Protein AF-A0A964HEL8-F1 (afdb_monomer_lite)

Secondary structure (DSSP, 8-state):
-----EEEEEEEEEEE-TTS-EEEEEEEEEEETTS-EEEEEEETTEEEEE-SSTTHHHHHHHHHHHHHHHHHS--PPPP---

Structure (mmCIF, N/CA/C/O backbone):
data_AF-A0A964HEL8-F1
#
_entry.id   AF-A0A964HEL8-F1
#
loop_
_atom_site.group_PDB
_atom_site.id
_atom_site.type_symbol
_atom_site.label_atom_id
_atom_site.label_alt_id
_atom_site.label_comp_id
_atom_site.label_asym_id
_atom_site.label_entity_id
_atom_site.label_seq_id
_atom_site.pdbx_PDB_ins_code
_atom_site.Cartn_x
_atom_site.Cartn_y
_atom_site.Cartn_z
_atom_site.occupancy
_atom_site.B_iso_or_equiv
_atom_site.auth_seq_id
_atom_site.auth_comp_id
_atom_site.auth_asym_id
_atom_site.auth_atom_id
_atom_site.pdbx_PDB_model_num
ATOM 1 N N . MET A 1 1 ? 23.027 21.669 -14.844 1.00 47.31 1 MET A N 1
ATOM 2 C CA . MET A 1 1 ? 22.359 20.562 -14.127 1.00 47.31 1 MET A CA 1
ATOM 3 C C . MET A 1 1 ? 21.301 20.008 -15.058 1.00 47.31 1 MET A C 1
ATOM 5 O O . MET A 1 1 ? 20.573 20.809 -15.621 1.00 47.31 1 MET A O 1
ATOM 9 N N . LYS A 1 2 ? 21.269 18.695 -15.317 1.00 52.00 2 LYS A N 1
ATOM 10 C CA . LYS A 1 2 ? 20.1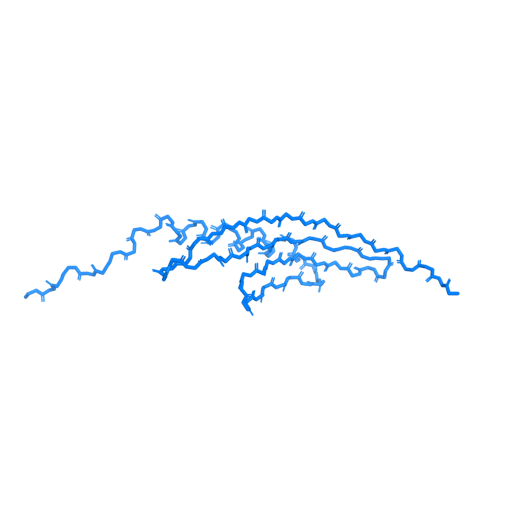11 18.097 -15.996 1.00 52.00 2 LYS A CA 1
ATOM 11 C C . LYS A 1 2 ? 18.983 18.081 -14.972 1.00 52.00 2 LYS A C 1
ATOM 13 O O . LYS A 1 2 ? 19.154 17.450 -13.932 1.00 52.00 2 LYS A O 1
ATOM 18 N N . ASP A 1 3 ? 17.892 18.783 -15.241 1.00 54.88 3 ASP A N 1
ATOM 19 C CA . ASP A 1 3 ? 16.691 18.674 -14.422 1.00 54.88 3 ASP A CA 1
ATOM 20 C C . ASP A 1 3 ? 16.217 17.223 -14.481 1.00 54.88 3 ASP A C 1
ATOM 22 O O . ASP A 1 3 ? 15.880 16.689 -15.542 1.00 54.88 3 ASP A O 1
ATOM 26 N N . PHE A 1 4 ? 16.284 16.538 -13.345 1.00 62.84 4 PHE A N 1
ATOM 27 C CA . PHE A 1 4 ? 15.827 15.164 -13.252 1.00 62.84 4 PHE A CA 1
ATOM 28 C C . PHE A 1 4 ? 14.303 15.176 -13.286 1.00 62.84 4 PHE A C 1
ATOM 30 O O . PHE A 1 4 ? 13.654 15.558 -12.315 1.00 62.84 4 PHE A O 1
ATOM 37 N N . LEU A 1 5 ? 13.722 14.742 -14.407 1.00 82.19 5 LEU A N 1
ATOM 38 C CA . LEU A 1 5 ? 12.278 14.562 -14.494 1.00 82.19 5 LEU A CA 1
ATOM 39 C C . LEU A 1 5 ? 11.863 13.472 -13.498 1.00 82.19 5 LEU A C 1
ATOM 41 O O . LEU A 1 5 ? 12.321 12.326 -13.593 1.00 82.19 5 LEU A O 1
ATOM 45 N N . TYR A 1 6 ? 11.012 13.852 -12.553 1.00 87.62 6 TYR A N 1
ATOM 46 C CA . TYR A 1 6 ? 10.458 13.010 -11.504 1.00 87.62 6 TYR A CA 1
ATOM 47 C C . TYR A 1 6 ? 8.947 13.229 -11.462 1.00 87.62 6 TYR A C 1
ATOM 49 O O . TYR A 1 6 ? 8.483 14.367 -11.525 1.00 87.62 6 TYR A O 1
ATOM 57 N N . ARG A 1 7 ? 8.173 12.144 -11.378 1.00 92.62 7 ARG A N 1
ATOM 58 C CA . ARG A 1 7 ? 6.718 12.209 -11.232 1.00 92.62 7 ARG A CA 1
ATOM 59 C C . ARG A 1 7 ? 6.258 11.229 -10.166 1.00 92.62 7 ARG A C 1
ATOM 61 O O . ARG A 1 7 ? 6.541 10.033 -10.270 1.00 92.62 7 ARG A O 1
ATOM 68 N N . THR A 1 8 ? 5.468 11.748 -9.235 1.00 94.38 8 THR A N 1
ATOM 69 C CA . THR A 1 8 ? 4.743 10.963 -8.239 1.00 94.38 8 THR A CA 1
ATOM 70 C C . THR A 1 8 ? 3.257 11.227 -8.374 1.00 94.38 8 THR A C 1
ATOM 72 O O . THR A 1 8 ? 2.839 12.363 -8.588 1.00 94.38 8 THR A O 1
ATOM 75 N N . ILE A 1 9 ? 2.478 10.155 -8.310 1.00 95.88 9 ILE A N 1
ATOM 76 C CA . ILE A 1 9 ? 1.046 10.216 -8.022 1.00 95.88 9 ILE A CA 1
ATOM 77 C C . ILE A 1 9 ? 0.842 9.628 -6.632 1.00 95.88 9 ILE A C 1
ATOM 79 O O . ILE A 1 9 ? 1.549 8.684 -6.265 1.00 95.88 9 ILE A O 1
ATOM 83 N N . SER A 1 10 ? -0.091 10.184 -5.876 1.00 96.56 10 SER A N 1
ATOM 84 C CA . SER A 1 10 ? -0.403 9.729 -4.529 1.00 96.56 10 SER A CA 1
ATOM 85 C C . SER A 1 10 ? -1.879 9.920 -4.229 1.00 96.56 10 SER A C 1
ATOM 87 O O . SER A 1 10 ? -2.488 10.862 -4.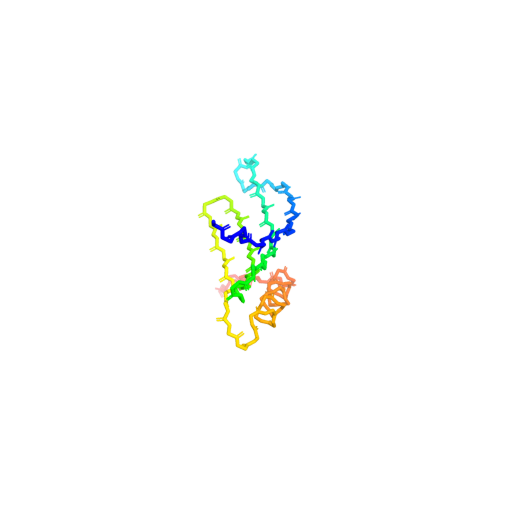728 1.00 96.56 10 SER A O 1
ATOM 89 N N . GLU A 1 11 ? -2.409 9.032 -3.403 1.00 97.25 11 GLU A N 1
ATOM 90 C CA . GLU A 1 11 ? -3.744 9.114 -2.818 1.00 97.25 11 GLU A CA 1
ATOM 91 C C . GLU A 1 11 ? -3.610 8.974 -1.301 1.00 97.25 11 GLU A C 1
ATOM 93 O O . GLU A 1 11 ? -2.720 8.268 -0.814 1.00 97.25 11 GLU A O 1
ATOM 98 N N . GLU A 1 12 ? -4.486 9.647 -0.562 1.00 96.44 12 GLU A N 1
ATOM 99 C CA . GLU A 1 12 ? -4.485 9.655 0.900 1.00 96.44 12 GLU A CA 1
ATOM 100 C C . GLU A 1 12 ? -5.873 9.315 1.443 1.00 96.44 12 GLU A C 1
ATOM 102 O O . GLU A 1 12 ? -6.896 9.715 0.887 1.00 96.44 12 GLU A O 1
ATOM 107 N N . ALA A 1 13 ? -5.893 8.596 2.560 1.00 95.62 13 ALA A N 1
ATOM 108 C CA . ALA A 1 13 ? -7.079 8.306 3.346 1.00 95.62 13 ALA A CA 1
ATOM 109 C C . ALA A 1 13 ? -6.773 8.497 4.836 1.00 95.62 13 ALA A C 1
ATOM 111 O O . ALA A 1 13 ? -5.623 8.408 5.273 1.00 95.62 13 ALA A O 1
ATOM 112 N N . GLU A 1 14 ? -7.812 8.741 5.626 1.00 94.56 14 GLU A N 1
ATOM 113 C CA . GLU A 1 14 ? -7.729 8.774 7.084 1.00 94.56 14 GLU A CA 1
ATOM 114 C C . GLU A 1 14 ? -8.539 7.608 7.647 1.00 94.56 14 GLU A C 1
ATOM 116 O O . GLU A 1 14 ? -9.666 7.359 7.217 1.00 94.56 14 GLU A O 1
ATOM 121 N N . VAL A 1 15 ? -7.943 6.879 8.585 1.00 91.56 15 VAL A N 1
ATOM 122 C CA . VAL A 1 15 ? -8.581 5.784 9.320 1.00 91.56 15 VAL A CA 1
ATOM 123 C C . VAL A 1 15 ? -8.425 6.028 10.814 1.00 91.56 15 VAL A C 1
ATOM 125 O O . VAL A 1 15 ? -7.532 6.756 11.240 1.00 91.56 15 VAL A O 1
ATOM 128 N N . THR A 1 16 ? -9.290 5.430 11.620 1.00 93.19 16 THR A N 1
ATOM 129 C CA . THR A 1 16 ? -9.183 5.480 13.081 1.00 93.19 16 THR A CA 1
ATOM 130 C C . THR A 1 16 ? -8.563 4.178 13.577 1.00 93.19 16 THR A C 1
ATOM 132 O O . THR A 1 16 ? -8.986 3.108 13.138 1.00 93.19 16 THR A O 1
ATOM 135 N N . ASP A 1 17 ? -7.552 4.259 14.444 1.00 88.12 17 ASP A N 1
ATOM 136 C CA . ASP A 1 17 ? -6.975 3.075 15.090 1.00 88.12 17 ASP A CA 1
ATOM 137 C C . ASP A 1 17 ? -7.880 2.521 16.208 1.00 88.12 17 ASP A C 1
ATOM 139 O O . ASP A 1 17 ? -8.939 3.073 16.519 1.00 88.12 17 ASP A O 1
ATOM 143 N N . GLU A 1 18 ? -7.471 1.404 16.812 1.00 86.94 18 GLU A N 1
ATOM 144 C CA . GLU A 1 18 ? -8.216 0.743 17.895 1.00 86.94 18 GLU A CA 1
ATOM 145 C C . GLU A 1 18 ? -8.368 1.626 19.150 1.00 86.94 18 GLU A C 1
ATOM 147 O O . GLU A 1 18 ? -9.303 1.433 19.928 1.00 86.94 18 GLU A O 1
ATOM 152 N N . ASP A 1 19 ? -7.494 2.622 19.313 1.00 91.69 19 ASP A N 1
ATOM 153 C CA . ASP A 1 19 ? -7.481 3.570 20.428 1.00 91.69 19 ASP A CA 1
ATOM 154 C C . ASP A 1 19 ? -8.273 4.860 20.124 1.00 91.69 19 ASP A C 1
ATOM 156 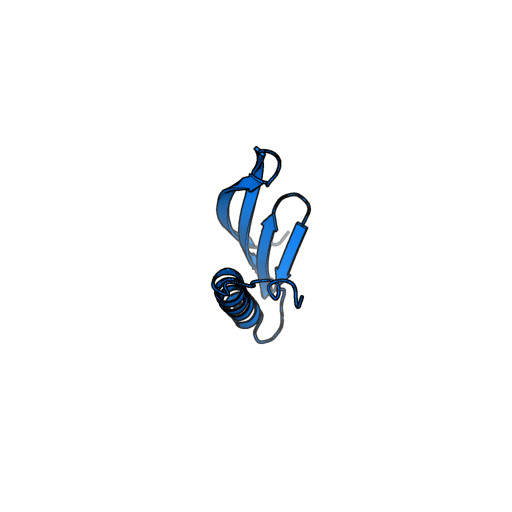O O . ASP A 1 19 ? -8.379 5.747 20.976 1.00 91.69 19 ASP A O 1
ATOM 160 N N . GLY A 1 20 ? -8.856 4.988 18.927 1.00 91.38 20 GLY A N 1
ATOM 161 C CA . GLY A 1 20 ? -9.634 6.159 18.523 1.00 91.38 20 GLY A CA 1
ATOM 162 C C . GLY A 1 20 ? -8.812 7.303 17.914 1.00 91.38 20 GLY A C 1
ATOM 163 O O . GLY A 1 20 ? -9.366 8.376 17.663 1.00 91.38 20 GLY A O 1
ATOM 164 N N . ASN A 1 21 ? -7.515 7.115 17.661 1.00 91.56 21 ASN A N 1
ATOM 165 C CA . ASN A 1 21 ? -6.665 8.141 17.058 1.00 91.56 21 ASN A CA 1
ATOM 166 C C . ASN A 1 21 ? -6.778 8.131 15.531 1.00 91.56 21 ASN A C 1
ATOM 168 O O . ASN A 1 21 ? -6.853 7.080 14.895 1.00 91.56 21 ASN A O 1
ATOM 172 N N . ALA A 1 22 ? -6.726 9.318 14.925 1.00 92.00 22 ALA A N 1
ATOM 173 C CA . ALA A 1 22 ? -6.659 9.456 13.475 1.00 92.00 22 ALA A CA 1
ATOM 174 C C . ALA A 1 22 ? -5.270 9.052 12.950 1.00 92.00 22 ALA A C 1
ATOM 176 O O . ALA A 1 22 ? -4.246 9.624 13.334 1.00 92.00 22 ALA A O 1
ATOM 177 N N . VAL A 1 23 ? -5.248 8.096 12.026 1.00 92.44 23 VAL A N 1
ATOM 178 C CA . VAL A 1 23 ? -4.064 7.627 11.311 1.00 92.44 23 VAL A CA 1
ATOM 179 C C . VAL A 1 23 ? -4.227 7.952 9.834 1.00 92.44 23 VAL A C 1
ATOM 181 O O . VAL A 1 23 ? -5.178 7.529 9.178 1.00 92.44 23 VAL A O 1
ATOM 184 N N . LYS A 1 24 ?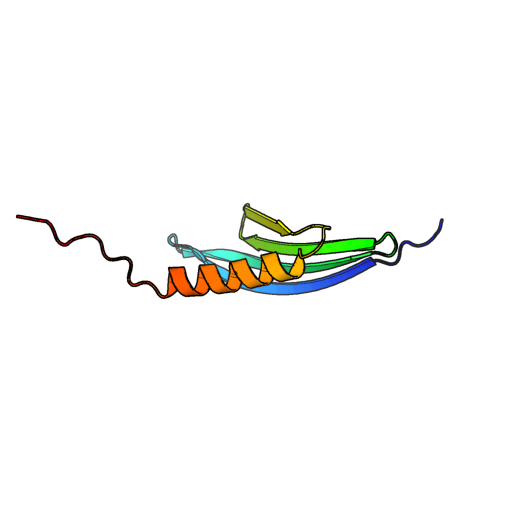 -3.259 8.687 9.288 1.00 94.25 24 LYS A N 1
ATOM 185 C CA . LYS A 1 24 ? -3.177 8.912 7.846 1.00 94.25 24 LYS A CA 1
ATOM 186 C C . LYS A 1 24 ? -2.532 7.719 7.164 1.00 94.25 24 LYS A C 1
ATOM 188 O O . LYS A 1 24 ? -1.487 7.231 7.602 1.00 94.25 24 LYS A O 1
ATOM 193 N N . VAL A 1 25 ? -3.151 7.303 6.070 1.00 95.19 25 VAL A N 1
ATOM 194 C CA . VAL A 1 25 ? -2.651 6.283 5.161 1.00 95.19 25 VAL A CA 1
ATOM 195 C C . VAL A 1 25 ? -2.440 6.939 3.808 1.00 95.19 25 VAL A C 1
ATOM 197 O O . VAL A 1 25 ? -3.348 7.574 3.279 1.00 95.19 25 VAL A O 1
ATOM 200 N N . SER A 1 26 ? -1.250 6.793 3.238 1.00 96.25 26 SER A N 1
ATOM 201 C CA . SER A 1 26 ? -0.953 7.285 1.894 1.00 96.25 26 SER A CA 1
ATOM 202 C C . SER A 1 26 ? -0.425 6.158 1.026 1.00 96.25 26 SER A C 1
ATOM 204 O O . SER A 1 26 ? 0.348 5.317 1.482 1.00 96.25 26 SER A O 1
ATOM 206 N N . ALA A 1 27 ? -0.841 6.131 -0.233 1.00 96.12 27 ALA A N 1
ATOM 207 C CA . ALA A 1 27 ? -0.297 5.242 -1.246 1.00 96.12 27 ALA A CA 1
ATOM 208 C C . ALA A 1 27 ? 0.288 6.084 -2.374 1.00 96.12 27 ALA A C 1
ATOM 210 O O . ALA A 1 27 ? -0.306 7.081 -2.784 1.00 96.12 27 ALA A O 1
ATOM 211 N N . TRP A 1 28 ? 1.446 5.693 -2.901 1.00 95.44 28 TRP A N 1
ATOM 212 C CA . TRP A 1 28 ? 2.109 6.439 -3.968 1.00 95.44 28 TRP A CA 1
ATOM 213 C C . TRP A 1 28 ? 2.694 5.537 -5.041 1.00 95.44 28 TRP A C 1
ATOM 215 O O . TRP A 1 28 ? 3.014 4.363 -4.839 1.00 95.44 28 TRP A O 1
ATOM 225 N N . ARG A 1 29 ? 2.905 6.149 -6.205 1.00 94.00 29 ARG A N 1
ATOM 226 C CA . ARG A 1 29 ? 3.695 5.593 -7.295 1.00 94.00 29 ARG A CA 1
ATOM 227 C C . ARG A 1 29 ? 4.643 6.647 -7.826 1.00 94.00 29 ARG A C 1
ATOM 229 O O . ARG A 1 29 ? 4.214 7.708 -8.272 1.00 94.00 29 ARG A O 1
ATOM 236 N N . THR A 1 30 ? 5.916 6.287 -7.873 1.00 92.56 30 THR A N 1
ATOM 237 C CA . THR A 1 30 ? 7.014 7.158 -8.282 1.00 92.56 30 THR A CA 1
ATOM 238 C C . THR A 1 30 ? 7.674 6.635 -9.551 1.00 92.56 30 THR A C 1
ATOM 240 O O . THR A 1 30 ? 7.934 5.436 -9.679 1.00 92.56 30 THR A O 1
ATOM 243 N N . ARG A 1 31 ? 8.007 7.536 -10.482 1.00 91.62 31 ARG A N 1
ATOM 244 C CA . ARG A 1 31 ? 8.886 7.262 -11.629 1.00 91.62 31 ARG A CA 1
ATOM 245 C C . ARG A 1 31 ? 9.871 8.408 -11.835 1.00 91.62 31 ARG A C 1
ATOM 247 O O . ARG A 1 31 ? 9.471 9.570 -11.799 1.00 91.62 31 ARG A O 1
ATOM 254 N N . ASN A 1 32 ? 11.135 8.093 -12.113 1.00 90.31 32 ASN A N 1
ATOM 255 C CA . ASN A 1 32 ? 12.127 9.096 -12.504 1.00 90.31 32 ASN A CA 1
ATOM 256 C C . ASN A 1 32 ? 12.825 8.765 -13.833 1.00 90.31 32 ASN A C 1
ATOM 258 O O . ASN A 1 32 ? 12.773 7.642 -14.337 1.00 90.31 32 ASN A O 1
ATOM 262 N N . SER A 1 33 ? 13.485 9.776 -14.397 1.00 87.38 33 SER A N 1
ATOM 263 C CA . SER A 1 33 ? 14.241 9.701 -15.657 1.00 87.38 33 SER A CA 1
ATOM 264 C C . SER A 1 33 ? 15.466 8.774 -15.621 1.00 87.38 33 SER A C 1
ATOM 266 O O . SER A 1 33 ? 15.929 8.364 -16.681 1.00 87.38 33 SER A O 1
ATOM 268 N N . ASN A 1 34 ? 15.941 8.370 -14.437 1.00 85.12 34 ASN A N 1
ATOM 269 C CA . ASN A 1 34 ? 17.030 7.397 -14.259 1.00 85.12 34 ASN A CA 1
ATOM 270 C C . ASN A 1 34 ? 16.526 5.944 -14.226 1.00 85.12 34 ASN A C 1
ATOM 272 O O . ASN A 1 34 ? 17.270 5.030 -13.881 1.00 85.12 34 ASN A O 1
ATOM 276 N N . GLY A 1 35 ? 15.248 5.728 -14.542 1.00 83.94 35 GLY A N 1
ATOM 277 C CA . GLY A 1 35 ? 14.636 4.409 -14.553 1.00 83.94 35 GLY A CA 1
ATOM 278 C C . GLY A 1 35 ? 14.118 3.950 -13.195 1.00 83.94 35 GLY A C 1
ATOM 279 O O . GLY A 1 35 ? 13.436 2.935 -13.173 1.00 83.94 35 GLY A O 1
ATOM 280 N N . HIS A 1 36 ? 14.339 4.689 -12.100 1.00 87.44 36 HIS A N 1
ATOM 281 C CA . HIS A 1 36 ? 13.786 4.338 -10.790 1.00 87.44 36 HIS A CA 1
ATOM 282 C C . HIS A 1 36 ? 12.259 4.329 -10.842 1.00 87.44 36 HIS A C 1
ATOM 284 O O . HIS A 1 36 ? 11.622 5.271 -11.332 1.00 87.44 36 HIS A O 1
ATOM 290 N N . ARG A 1 37 ? 11.675 3.265 -10.296 1.00 90.25 37 ARG A N 1
ATOM 291 C CA . ARG A 1 37 ? 10.234 3.067 -10.183 1.00 90.25 37 ARG A CA 1
ATOM 292 C C . ARG A 1 37 ? 9.945 2.498 -8.807 1.00 90.25 37 ARG A C 1
ATOM 294 O O . ARG A 1 37 ? 10.622 1.557 -8.400 1.00 90.25 37 ARG A O 1
ATOM 301 N N . SER A 1 38 ? 8.944 3.045 -8.130 1.00 92.75 38 SER A N 1
ATOM 302 C CA . SER A 1 38 ? 8.443 2.442 -6.900 1.00 92.75 38 SER A CA 1
ATOM 303 C C . SER A 1 38 ? 6.939 2.598 -6.735 1.00 92.75 38 SER A C 1
ATOM 305 O O . SER A 1 38 ? 6.328 3.516 -7.293 1.00 92.75 38 SER A O 1
ATOM 307 N N . ILE A 1 39 ? 6.346 1.650 -6.015 1.00 95.06 39 ILE A N 1
ATOM 308 C CA . ILE A 1 39 ? 4.982 1.705 -5.482 1.00 95.06 39 ILE A CA 1
ATOM 309 C C . ILE A 1 39 ? 5.108 1.479 -3.982 1.00 95.06 39 ILE A C 1
ATOM 311 O O . ILE A 1 39 ? 5.860 0.599 -3.567 1.00 95.06 39 ILE A O 1
ATOM 315 N N . GLY A 1 40 ? 4.399 2.253 -3.174 1.00 94.75 40 GLY A N 1
ATOM 316 C CA . GLY A 1 40 ? 4.442 2.073 -1.732 1.00 94.75 40 GLY A CA 1
ATOM 317 C C . GLY A 1 40 ? 3.181 2.539 -1.035 1.00 94.75 40 GLY A C 1
ATOM 318 O O . GLY A 1 40 ? 2.338 3.212 -1.632 1.00 94.75 40 GLY A O 1
ATOM 319 N N . VAL A 1 41 ? 3.078 2.133 0.225 1.00 95.19 41 VAL A N 1
ATOM 320 C CA . VAL A 1 41 ? 2.044 2.550 1.166 1.00 95.19 41 VAL A CA 1
ATOM 321 C C . VAL A 1 41 ? 2.697 2.893 2.505 1.00 95.19 41 VAL A C 1
ATOM 323 O O . VAL A 1 41 ? 3.645 2.229 2.937 1.00 95.19 41 VAL A O 1
ATOM 326 N N . GLU A 1 42 ? 2.204 3.943 3.148 1.00 95.00 42 GLU A N 1
ATOM 327 C CA . GLU A 1 42 ? 2.634 4.422 4.459 1.00 95.00 42 GLU A CA 1
ATOM 328 C C . GLU A 1 42 ? 1.410 4.577 5.352 1.00 95.00 42 GLU A C 1
ATOM 330 O O . GLU A 1 42 ? 0.382 5.092 4.919 1.00 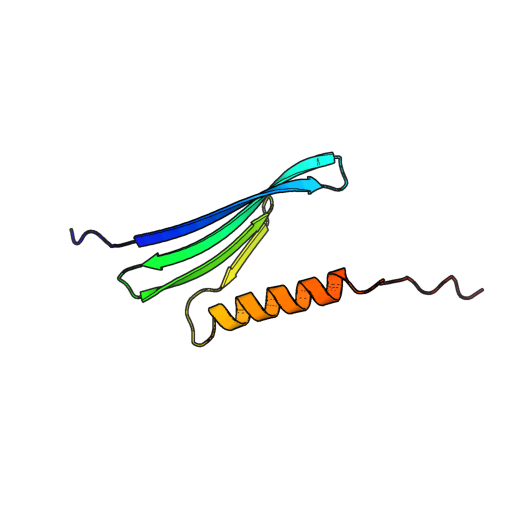95.00 42 GLU A O 1
ATOM 335 N N . PHE A 1 43 ? 1.527 4.105 6.588 1.00 90.94 43 PHE A N 1
ATOM 336 C CA . PHE A 1 43 ? 0.486 4.152 7.606 1.00 90.94 43 PHE A CA 1
ATOM 337 C C . PHE A 1 43 ? 1.153 4.393 8.961 1.00 90.94 43 PHE A C 1
ATOM 339 O O . PHE A 1 43 ? 1.910 3.563 9.473 1.00 90.94 43 PHE A O 1
ATOM 346 N N . GLY A 1 44 ? 0.934 5.580 9.528 1.00 84.00 44 GLY A N 1
ATOM 347 C CA . GLY A 1 44 ? 1.636 6.012 10.738 1.00 84.00 44 GLY A CA 1
ATOM 348 C C . GLY A 1 44 ? 3.162 6.003 10.562 1.00 84.00 44 GLY A C 1
ATOM 349 O O . GLY A 1 44 ? 3.707 6.783 9.791 1.00 84.00 44 GLY A O 1
ATOM 350 N N . LYS A 1 45 ? 3.865 5.135 11.303 1.00 84.44 45 LYS A N 1
ATOM 351 C CA . LYS A 1 45 ? 5.336 4.974 11.222 1.00 84.44 45 LYS A CA 1
ATOM 352 C C . LYS A 1 45 ? 5.779 3.821 10.316 1.00 84.44 45 LYS A C 1
ATOM 354 O O . LYS A 1 45 ? 6.978 3.589 10.171 1.00 84.44 45 LYS A O 1
ATOM 359 N N . GLN A 1 46 ? 4.837 3.053 9.778 1.00 91.00 46 GLN A N 1
ATOM 360 C CA . GLN A 1 46 ? 5.117 1.868 8.979 1.00 91.00 46 GLN A CA 1
ATOM 361 C C . GLN A 1 46 ? 5.074 2.214 7.495 1.00 91.00 46 GLN A C 1
ATOM 363 O O . GLN A 1 46 ? 4.230 2.984 7.041 1.00 91.00 46 GLN A O 1
ATOM 368 N N . ARG A 1 47 ? 6.001 1.625 6.740 1.00 93.62 47 ARG A N 1
ATOM 369 C CA . ARG A 1 47 ? 6.137 1.834 5.303 1.00 93.62 47 ARG A CA 1
ATOM 370 C C . ARG A 1 47 ? 6.478 0.527 4.615 1.00 93.62 47 ARG A C 1
ATOM 372 O O . ARG A 1 47 ? 7.400 -0.173 5.027 1.00 93.62 47 ARG A O 1
ATOM 379 N N . ILE A 1 48 ? 5.758 0.245 3.537 1.00 92.44 48 ILE A N 1
ATOM 380 C CA . ILE A 1 48 ? 6.033 -0.864 2.627 1.00 92.44 48 ILE A CA 1
ATOM 381 C C . ILE A 1 48 ? 6.317 -0.255 1.258 1.00 92.44 48 ILE A C 1
ATOM 383 O O . ILE A 1 48 ? 5.518 0.526 0.744 1.00 92.44 48 ILE A O 1
ATOM 387 N N . GLU A 1 49 ? 7.461 -0.593 0.668 1.00 93.12 49 GLU A N 1
ATOM 388 C CA . GLU A 1 49 ? 7.860 -0.083 -0.642 1.00 93.12 49 GLU A CA 1
ATOM 389 C C . GLU A 1 49 ? 8.361 -1.210 -1.545 1.00 93.12 49 GLU A C 1
ATOM 391 O O . GLU A 1 49 ? 9.213 -2.009 -1.163 1.00 93.12 49 GLU A O 1
ATOM 396 N N . PHE A 1 50 ? 7.853 -1.227 -2.775 1.00 92.00 50 PHE A N 1
ATOM 397 C CA . PHE A 1 50 ? 8.278 -2.107 -3.854 1.00 92.00 50 PHE A CA 1
ATOM 398 C C . PHE A 1 50 ? 9.091 -1.281 -4.851 1.00 92.00 50 PHE A C 1
ATOM 400 O O . PHE A 1 50 ? 8.542 -0.413 -5.536 1.00 92.00 50 PHE A O 1
ATOM 407 N N . THR A 1 51 ? 10.400 -1.526 -4.912 1.00 88.88 51 THR A N 1
ATOM 408 C CA . THR A 1 51 ? 11.354 -0.836 -5.797 1.00 88.88 51 THR A CA 1
ATOM 409 C C . THR A 1 51 ? 11.827 -1.751 -6.935 1.00 88.88 51 THR A C 1
ATOM 411 O O . THR A 1 51 ? 11.347 -2.872 -7.084 1.00 88.88 51 THR A O 1
ATOM 414 N N . ILE A 1 52 ? 12.688 -1.236 -7.818 1.00 80.81 52 ILE A N 1
ATOM 415 C CA . ILE A 1 52 ? 12.920 -1.794 -9.156 1.00 80.81 52 ILE A CA 1
ATOM 416 C C . ILE A 1 52 ? 13.464 -3.239 -9.177 1.00 80.81 52 ILE A C 1
ATOM 418 O O . ILE A 1 52 ? 14.347 -3.613 -8.411 1.00 80.81 52 ILE A O 1
ATOM 422 N N . GLY A 1 53 ? 12.948 -3.992 -10.147 1.00 68.44 53 GLY A N 1
ATOM 423 C CA . GLY A 1 53 ? 13.208 -5.383 -10.525 1.00 68.44 53 GLY A CA 1
ATOM 424 C C . GLY A 1 53 ? 12.127 -5.786 -11.542 1.00 68.44 53 GLY A C 1
ATOM 425 O O . GLY A 1 53 ? 11.153 -5.035 -11.708 1.00 68.44 53 GLY A O 1
ATOM 426 N N . ASP A 1 54 ? 12.270 -6.920 -12.232 1.00 60.56 54 ASP A N 1
ATOM 427 C CA . ASP A 1 54 ? 11.133 -7.470 -12.979 1.00 60.56 54 ASP A CA 1
ATOM 428 C C . ASP A 1 54 ? 10.030 -7.773 -11.948 1.00 60.56 54 ASP A C 1
ATOM 430 O O . ASP A 1 54 ? 10.283 -8.390 -10.919 1.00 60.56 54 ASP A O 1
ATOM 434 N N . ASP A 1 55 ? 8.835 -7.226 -12.171 1.00 82.00 55 ASP A N 1
ATOM 435 C CA . ASP A 1 55 ? 7.612 -7.508 -11.405 1.00 82.00 55 ASP A CA 1
ATOM 436 C C . ASP A 1 55 ? 7.309 -6.715 -10.117 1.00 82.00 55 ASP A C 1
ATOM 438 O O . ASP A 1 55 ? 6.358 -7.049 -9.412 1.00 82.00 55 ASP A O 1
ATOM 442 N N . TYR A 1 56 ? 7.958 -5.571 -9.856 1.00 85.75 56 TYR A N 1
ATOM 443 C CA . TYR A 1 56 ? 7.600 -4.710 -8.700 1.00 85.75 56 TYR A CA 1
ATOM 444 C C . TYR A 1 56 ? 6.107 -4.305 -8.656 1.00 85.75 56 TYR A C 1
ATOM 446 O O . TYR A 1 56 ? 5.507 -4.213 -7.585 1.00 85.75 56 TYR A O 1
ATOM 454 N N . GLU A 1 57 ? 5.480 -4.083 -9.820 1.00 89.69 57 GLU A N 1
ATOM 455 C CA . GLU A 1 57 ? 4.040 -3.807 -9.904 1.00 89.69 57 GLU A CA 1
ATOM 456 C C . GLU A 1 57 ? 3.195 -5.063 -9.654 1.00 89.69 57 GLU A C 1
ATOM 458 O O . GLU A 1 57 ? 2.122 -4.959 -9.061 1.00 89.69 57 GLU A O 1
ATOM 463 N N . GLN A 1 58 ? 3.672 -6.246 -10.055 1.00 90.81 58 GLN A N 1
ATOM 464 C CA . GLN A 1 58 ? 2.973 -7.496 -9.757 1.00 90.81 58 GLN A CA 1
ATOM 465 C C . GLN A 1 58 ? 3.036 -7.812 -8.262 1.00 90.81 58 GLN A C 1
ATOM 467 O O . GLN A 1 58 ? 2.021 -8.203 -7.699 1.00 90.81 58 GLN A O 1
ATOM 472 N N . HIS A 1 59 ? 4.172 -7.566 -7.599 1.00 90.50 59 HIS A N 1
ATOM 473 C CA . HIS A 1 59 ? 4.297 -7.714 -6.147 1.00 90.50 59 HIS A CA 1
ATOM 474 C C . HIS A 1 59 ? 3.297 -6.829 -5.402 1.00 90.50 59 HIS A C 1
ATOM 476 O O . HIS A 1 59 ? 2.580 -7.32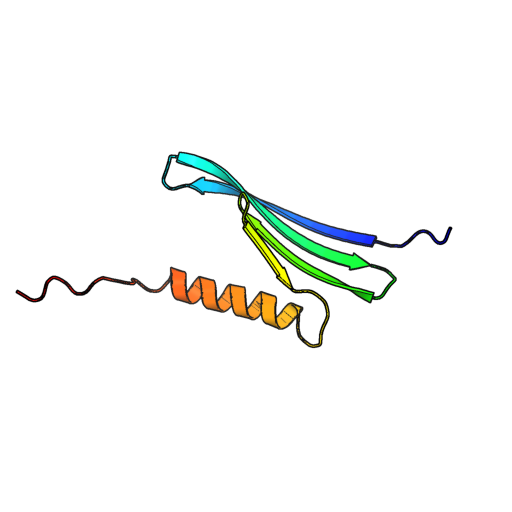0 -4.533 1.00 90.50 59 HIS A O 1
ATOM 482 N N . ALA A 1 60 ? 3.182 -5.553 -5.786 1.00 91.50 60 ALA A N 1
ATOM 483 C CA . ALA A 1 60 ? 2.200 -4.651 -5.189 1.00 91.50 60 ALA A CA 1
ATOM 484 C C . ALA A 1 60 ? 0.759 -5.168 -5.374 1.00 91.50 60 ALA A C 1
ATOM 486 O O . ALA A 1 60 ? -0.019 -5.185 -4.423 1.00 91.50 60 ALA A O 1
ATOM 487 N N . ARG A 1 61 ? 0.409 -5.641 -6.579 1.00 93.12 61 ARG A N 1
ATOM 488 C CA . ARG A 1 61 ? -0.917 -6.217 -6.872 1.00 93.12 61 ARG A CA 1
ATOM 489 C C . ARG A 1 61 ? -1.190 -7.502 -6.094 1.00 93.12 61 ARG A C 1
ATOM 491 O O . ARG A 1 61 ? -2.295 -7.672 -5.592 1.00 93.12 61 ARG A O 1
ATOM 498 N N . LEU A 1 62 ? -0.197 -8.381 -5.981 1.00 93.19 62 LEU A N 1
ATOM 499 C CA . LEU A 1 62 ? -0.306 -9.627 -5.231 1.00 93.19 62 LEU A CA 1
ATOM 500 C C . LEU A 1 62 ? -0.513 -9.355 -3.739 1.00 93.19 62 LEU A C 1
ATOM 502 O O . LEU A 1 62 ? -1.349 -9.996 -3.118 1.00 93.19 62 LEU A O 1
ATOM 506 N N . VAL A 1 63 ? 0.203 -8.385 -3.168 1.00 92.00 63 VAL A N 1
ATOM 507 C CA . VAL A 1 63 ? 0.021 -8.002 -1.762 1.00 92.00 63 VAL A CA 1
ATOM 508 C C . VAL A 1 63 ? -1.389 -7.471 -1.509 1.00 92.00 63 VAL A C 1
ATOM 510 O O . VAL A 1 63 ? -1.990 -7.855 -0.513 1.00 92.00 63 VAL A O 1
ATOM 513 N N . ILE A 1 64 ? -1.947 -6.661 -2.415 1.00 92.31 64 ILE A N 1
ATOM 514 C CA . ILE A 1 64 ? -3.341 -6.196 -2.307 1.00 92.31 64 ILE A CA 1
ATOM 515 C C . ILE A 1 64 ? -4.316 -7.385 -2.283 1.00 92.31 64 ILE A C 1
ATOM 517 O O . ILE A 1 64 ? -5.156 -7.458 -1.393 1.00 92.31 64 ILE A O 1
ATOM 521 N N . ASP A 1 65 ? -4.177 -8.333 -3.215 1.00 95.56 65 ASP A N 1
ATOM 522 C CA . ASP A 1 65 ? -5.026 -9.534 -3.291 1.00 95.56 65 ASP A CA 1
ATOM 523 C C . ASP A 1 65 ? -4.901 -10.430 -2.045 1.00 95.56 65 ASP A C 1
ATOM 525 O O . ASP A 1 65 ? -5.898 -10.923 -1.519 1.00 95.56 65 ASP A O 1
ATOM 529 N N . LEU A 1 66 ? -3.682 -10.625 -1.535 1.00 95.75 66 LEU A N 1
ATOM 530 C CA . LEU A 1 66 ? -3.454 -11.413 -0.323 1.00 95.75 66 LEU A CA 1
ATOM 531 C C . LEU A 1 66 ? -4.048 -10.744 0.920 1.00 95.75 66 LEU A C 1
ATOM 533 O O . LEU A 1 66 ? -4.637 -11.436 1.749 1.00 95.75 66 LEU A O 1
ATOM 537 N N . LEU A 1 67 ? -3.915 -9.423 1.053 1.00 93.56 67 LEU A N 1
ATOM 538 C CA . LEU A 1 67 ? -4.489 -8.685 2.177 1.00 93.56 67 LEU A CA 1
ATOM 539 C C . LEU A 1 67 ? -6.019 -8.744 2.162 1.00 93.56 67 LEU A C 1
ATOM 541 O O . LEU A 1 67 ? -6.610 -9.015 3.201 1.00 93.56 67 LEU A O 1
ATOM 545 N N . ASP A 1 68 ? -6.651 -8.577 0.999 1.00 94.62 68 ASP A N 1
ATOM 546 C CA . ASP A 1 68 ? -8.110 -8.677 0.855 1.00 94.62 68 ASP A CA 1
ATOM 547 C C . ASP A 1 68 ? -8.639 -10.055 1.288 1.00 94.62 68 ASP A C 1
ATOM 549 O O . ASP A 1 68 ? -9.605 -10.159 2.049 1.00 94.62 68 ASP A O 1
ATOM 553 N N . LYS A 1 69 ? -7.938 -11.125 0.892 1.00 95.06 69 LYS A N 1
ATOM 554 C CA . LYS A 1 69 ? -8.249 -12.500 1.311 1.00 95.06 69 LYS A CA 1
ATOM 555 C C . LYS A 1 69 ? -8.119 -12.697 2.816 1.00 95.06 69 LYS A C 1
ATOM 557 O O . LYS A 1 69 ? -8.998 -13.309 3.410 1.00 95.06 69 LYS A O 1
ATOM 562 N N . VAL A 1 70 ? -7.048 -12.187 3.427 1.00 94.62 70 VAL A N 1
ATOM 563 C CA . VAL A 1 70 ? -6.840 -12.283 4.881 1.00 94.62 70 VAL A CA 1
ATOM 564 C C . VAL A 1 70 ? -7.909 -11.496 5.638 1.00 94.62 70 VAL A C 1
ATOM 566 O O . VAL A 1 70 ? -8.460 -12.010 6.603 1.00 94.62 70 VAL A O 1
ATOM 569 N N . CYS A 1 71 ? -8.246 -10.284 5.192 1.00 90.50 71 CYS A N 1
ATOM 570 C CA . CYS A 1 71 ? -9.294 -9.466 5.809 1.00 90.50 71 CYS A CA 1
ATOM 571 C C . CYS A 1 71 ? -10.696 -10.073 5.662 1.00 90.50 71 CYS A C 1
ATOM 573 O O . CYS A 1 71 ? -11.563 -9.818 6.494 1.00 90.50 71 CYS A O 1
ATOM 575 N N . SER A 1 72 ? -10.916 -10.866 4.613 1.00 92.25 72 SER A N 1
ATOM 576 C CA . SER A 1 72 ? -12.174 -11.576 4.374 1.00 92.25 72 SER A CA 1
ATOM 577 C C . SER A 1 72 ? -12.261 -12.925 5.098 1.00 92.25 72 SER A C 1
ATOM 579 O O . SER A 1 72 ? -13.337 -13.527 5.132 1.00 92.25 72 SER A O 1
ATOM 581 N N . ASP A 1 73 ? -11.157 -13.424 5.663 1.00 91.94 73 ASP A N 1
ATOM 582 C CA . ASP A 1 73 ? -11.155 -14.653 6.451 1.00 91.94 73 ASP A CA 1
ATOM 583 C C . ASP A 1 73 ? -11.755 -14.369 7.841 1.00 91.94 73 ASP A C 1
ATOM 585 O O . ASP A 1 73 ? -11.273 -13.483 8.552 1.00 91.94 73 ASP A O 1
ATOM 589 N N . PRO A 1 74 ? -12.795 -15.108 8.273 1.00 84.50 74 PRO A N 1
ATOM 590 C CA . PRO A 1 74 ? -13.423 -14.889 9.571 1.00 84.50 74 PRO A CA 1
ATOM 591 C C . PRO A 1 74 ? -12.497 -15.183 10.765 1.00 84.50 74 PRO A C 1
ATOM 593 O O . PRO A 1 74 ? -12.890 -14.881 11.887 1.00 84.50 74 PRO A O 1
ATOM 596 N N . CYS A 1 75 ? -11.315 -15.783 10.544 1.00 84.25 75 CYS A N 1
ATOM 597 C CA . CYS A 1 75 ? -10.191 -15.939 11.476 1.00 84.25 75 CYS A CA 1
ATOM 598 C C . CYS A 1 75 ? -10.614 -16.217 12.932 1.00 84.25 75 CYS A C 1
ATOM 600 O O . CYS A 1 75 ? -10.155 -15.592 13.890 1.00 84.25 75 CYS A O 1
ATOM 602 N N . ASN A 1 76 ? -11.545 -17.158 13.106 1.00 84.56 76 ASN A N 1
ATOM 603 C CA . ASN A 1 76 ? -12.099 -17.466 14.417 1.00 84.56 76 ASN A CA 1
ATOM 604 C C . ASN A 1 76 ? -11.130 -18.345 15.212 1.00 84.56 76 ASN A C 1
ATOM 606 O O . ASN A 1 76 ? -10.677 -19.385 14.728 1.00 84.56 76 ASN A O 1
ATOM 610 N N . LEU A 1 77 ? -10.880 -17.979 16.471 1.00 77.25 77 LEU A N 1
ATOM 611 C CA . LEU A 1 77 ? -10.232 -18.881 17.420 1.00 77.25 77 LEU A CA 1
ATOM 612 C C . LEU A 1 77 ? -11.102 -20.136 17.613 1.00 77.25 77 LEU A C 1
ATOM 614 O O . LEU A 1 77 ? -12.333 -20.022 17.647 1.00 77.25 77 LEU A O 1
ATOM 618 N N . PRO A 1 78 ? -10.506 -21.333 17.773 1.00 74.19 78 PRO A N 1
ATOM 619 C CA . PRO A 1 78 ? -11.274 -22.514 18.131 1.00 74.19 78 PRO A CA 1
ATOM 620 C C . PRO A 1 78 ? -12.040 -22.231 19.425 1.00 74.19 78 PRO A C 1
ATOM 622 O O . PRO A 1 78 ? -11.451 -21.854 20.440 1.00 74.19 78 PRO A O 1
ATOM 625 N N . ALA A 1 79 ? -13.366 -22.390 19.379 1.00 74.19 79 ALA A N 1
ATOM 626 C CA . ALA A 1 79 ? -14.199 -22.291 20.567 1.00 74.19 79 ALA A CA 1
ATOM 627 C C . ALA A 1 79 ? -13.667 -23.305 21.582 1.00 74.19 79 ALA A C 1
ATOM 629 O O . ALA A 1 79 ? -13.599 -24.488 21.251 1.00 74.19 79 ALA A O 1
ATOM 630 N N . ASN A 1 80 ? -13.235 -22.819 22.753 1.00 66.00 80 ASN A N 1
ATOM 631 C CA . ASN A 1 80 ? -12.623 -23.597 23.831 1.00 66.00 80 ASN A CA 1
ATOM 632 C C . ASN A 1 80 ? -13.066 -25.065 23.806 1.00 66.00 80 ASN A C 1
ATOM 634 O O . ASN A 1 80 ? -14.225 -25.371 24.098 1.00 66.00 80 ASN A O 1
ATOM 638 N N . VAL A 1 81 ? -12.131 -25.949 23.444 1.00 57.19 81 VAL A N 1
ATOM 639 C CA . VAL A 1 81 ? -12.264 -27.393 23.635 1.00 57.19 81 VAL A CA 1
ATOM 640 C C . VAL A 1 81 ? -12.403 -27.592 25.144 1.00 57.19 81 VAL A C 1
ATOM 642 O O . VAL A 1 81 ? -11.426 -27.457 25.878 1.00 57.19 81 VAL A O 1
ATOM 645 N N . LYS A 1 82 ? -13.644 -27.769 25.604 1.00 49.25 82 LYS A N 1
ATOM 646 C CA . LYS A 1 82 ? -13.950 -28.194 26.971 1.00 49.25 82 LYS A CA 1
ATOM 647 C C . LYS A 1 82 ? -13.560 -29.649 27.170 1.00 49.25 82 LYS A C 1
ATOM 649 O O . LYS A 1 82 ? -13.763 -30.435 26.218 1.00 49.25 82 LYS A O 1
#

Radius of gyration: 17.93 Å; chains: 1; bounding box: 37×49×43 Å

pLDDT: mean 87.05, std 11.63, range [47.31, 97.25]

Sequence (82 aa):
MKDFLYRTISEEAEVTDEDGNAVKVSAWRTRNSNGHRSIGVEFGKQRIEFTIGDDYEQHARLVIDLLDKVCSDPCNLPANVK

Foldseek 3Di:
DPPKDKDKDKDKDWDADPVRDIKIKMWMWIDIPVGWTKTKMDIHPDIDMQIDDPCSVVVVVVVVVVVVVVVPPPPDDPDDPD